Protein AF-A0AAN8YXT6-F1 (afdb_monomer_lite)

Foldseek 3Di:
DDDDDDPPDPPPPPCPVPADVNHPDPVVVCVVPDDPDDVCVPPPDAQVSHDKDWDDDPPVVVVVCVVVVHDDTGTDHDDDDDPVDDD

Structure (mmCIF, N/CA/C/O backbone):
data_AF-A0AAN8YXT6-F1
#
_entry.id   AF-A0AAN8YXT6-F1
#
loop_
_atom_site.group_PDB
_atom_site.id
_atom_site.type_symbol
_atom_site.label_atom_id
_atom_site.label_alt_id
_atom_site.label_comp_id
_atom_site.label_asym_id
_atom_site.label_entity_id
_atom_site.label_seq_id
_atom_site.pdbx_PDB_ins_code
_atom_site.Cartn_x
_atom_site.Cartn_y
_atom_site.Cartn_z
_atom_site.occupancy
_atom_site.B_iso_or_equiv
_atom_site.auth_seq_id
_atom_site.auth_comp_id
_atom_site.auth_asym_id
_atom_site.auth_atom_id
_atom_site.pdbx_PDB_model_num
ATOM 1 N N . MET A 1 1 ? 51.095 -23.392 -10.118 1.00 39.53 1 MET A N 1
ATOM 2 C CA . MET A 1 1 ? 50.251 -22.705 -11.112 1.00 39.53 1 MET A CA 1
ATOM 3 C C . MET A 1 1 ? 48.839 -23.027 -10.685 1.00 39.53 1 MET A C 1
ATOM 5 O O . MET A 1 1 ? 48.401 -24.149 -10.882 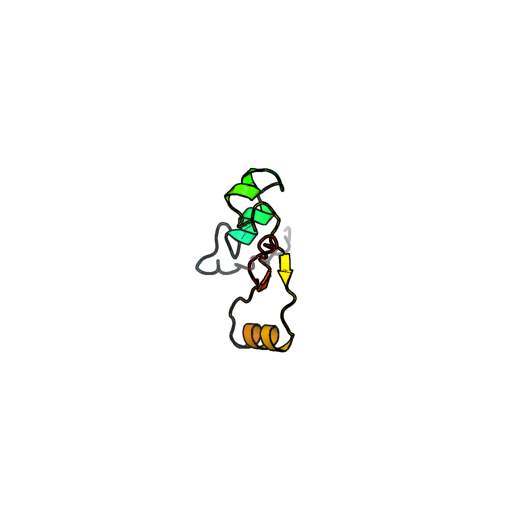1.00 39.53 1 MET A O 1
ATOM 9 N N . GLU A 1 2 ? 48.263 -22.153 -9.865 1.00 37.03 2 GLU A N 1
ATOM 10 C CA . GLU A 1 2 ? 46.963 -22.379 -9.235 1.00 37.03 2 GLU A CA 1
ATOM 11 C C . GLU A 1 2 ? 45.913 -21.642 -10.064 1.00 37.03 2 GLU A C 1
ATOM 13 O O . GLU A 1 2 ? 45.915 -20.413 -10.113 1.00 37.03 2 GLU A O 1
ATOM 18 N N . ASP A 1 3 ? 45.061 -22.399 -10.753 1.00 39.12 3 ASP A N 1
ATOM 19 C CA . ASP A 1 3 ? 43.875 -21.882 -11.431 1.00 39.12 3 ASP A CA 1
ATOM 20 C C . ASP A 1 3 ? 42.795 -21.576 -10.383 1.00 39.12 3 ASP A C 1
ATOM 22 O O . ASP A 1 3 ? 42.162 -22.476 -9.827 1.00 39.12 3 ASP A O 1
ATOM 26 N N . GLN A 1 4 ? 42.585 -20.290 -10.096 1.00 45.06 4 GLN A N 1
ATOM 27 C CA . GLN A 1 4 ? 41.384 -19.820 -9.405 1.00 45.06 4 GLN A CA 1
ATOM 28 C C . GLN A 1 4 ? 40.235 -19.700 -10.416 1.00 45.06 4 GLN A C 1
ATOM 30 O O . GLN A 1 4 ? 40.415 -19.064 -11.457 1.00 45.06 4 GLN A O 1
ATOM 35 N N . PRO A 1 5 ? 39.033 -20.238 -10.136 1.00 42.66 5 PRO A N 1
ATOM 36 C CA . PRO A 1 5 ? 37.891 -20.022 -11.002 1.00 42.66 5 PRO A CA 1
ATOM 37 C C . PRO A 1 5 ? 37.344 -18.606 -10.801 1.00 42.66 5 PRO A C 1
ATOM 39 O O . PRO A 1 5 ? 36.931 -18.211 -9.708 1.00 42.66 5 PRO A O 1
ATOM 42 N N . ASN A 1 6 ? 37.345 -17.877 -11.912 1.00 41.66 6 ASN A N 1
ATOM 43 C CA . ASN A 1 6 ? 36.712 -16.592 -12.155 1.00 41.66 6 ASN A CA 1
ATOM 44 C C . ASN A 1 6 ? 35.282 -16.553 -11.576 1.00 41.66 6 ASN A C 1
ATOM 46 O O . ASN A 1 6 ? 34.367 -17.174 -12.117 1.00 41.66 6 ASN A O 1
ATOM 50 N N . ARG A 1 7 ? 35.074 -15.836 -10.464 1.00 42.28 7 ARG A N 1
ATOM 51 C CA . ARG A 1 7 ? 33.729 -15.470 -9.993 1.00 42.28 7 ARG A CA 1
ATOM 52 C C . ARG A 1 7 ? 33.275 -14.215 -10.733 1.00 42.28 7 ARG A C 1
ATOM 54 O O . ARG A 1 7 ? 33.229 -13.130 -10.165 1.00 42.28 7 ARG A O 1
ATOM 61 N N . GLU A 1 8 ? 32.919 -14.378 -11.999 1.00 48.28 8 GLU A N 1
ATOM 62 C CA . GLU A 1 8 ? 32.119 -13.394 -12.726 1.00 48.28 8 GLU A CA 1
ATOM 63 C C . GLU A 1 8 ? 30.654 -13.546 -12.324 1.00 48.28 8 GLU A C 1
ATOM 65 O O . GLU A 1 8 ? 29.924 -14.299 -12.955 1.00 48.28 8 GLU A O 1
ATOM 70 N N . VAL A 1 9 ? 30.214 -12.825 -11.290 1.00 47.09 9 VAL A N 1
ATOM 71 C CA . VAL A 1 9 ? 28.840 -12.297 -11.241 1.00 47.09 9 VAL A CA 1
ATOM 72 C C . VAL A 1 9 ? 28.823 -11.011 -10.406 1.00 47.09 9 VAL A C 1
ATOM 74 O O . VAL A 1 9 ? 28.181 -10.935 -9.364 1.00 47.09 9 VAL A O 1
ATOM 77 N N . GLU A 1 10 ? 29.508 -9.961 -10.855 1.00 40.69 10 GLU A N 1
ATOM 78 C CA . GLU A 1 10 ? 29.046 -8.613 -10.516 1.00 40.69 10 GLU A CA 1
ATOM 79 C C . GLU A 1 10 ? 28.034 -8.210 -11.583 1.00 40.69 10 GLU A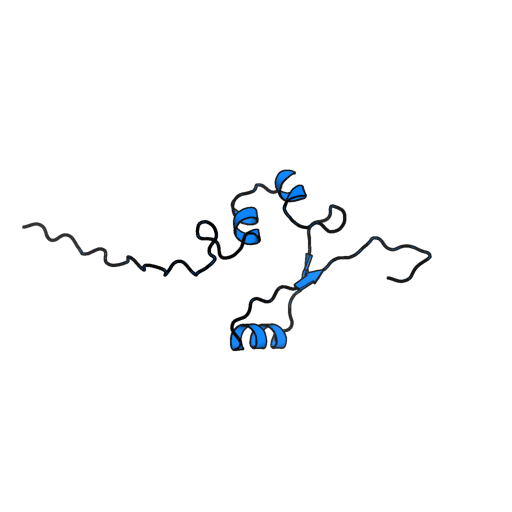 C 1
ATOM 81 O O . GLU A 1 10 ? 28.330 -7.505 -12.549 1.00 40.69 10 GLU A O 1
ATOM 86 N N . GLN A 1 11 ? 26.800 -8.694 -11.403 1.00 40.06 11 GLN A N 1
ATOM 87 C CA . GLN A 1 11 ? 25.646 -7.951 -11.883 1.00 40.06 11 GLN A CA 1
ATOM 88 C C . GLN A 1 11 ? 25.698 -6.608 -11.161 1.00 40.06 11 GLN A C 1
ATOM 90 O O . GLN A 1 11 ? 25.199 -6.445 -10.051 1.00 40.06 11 GLN A O 1
ATOM 95 N N . THR A 1 12 ? 26.365 -5.648 -11.791 1.00 44.31 12 THR A N 1
ATOM 96 C CA . THR A 1 12 ? 26.175 -4.233 -11.529 1.00 44.31 12 THR A CA 1
ATOM 97 C C . THR A 1 12 ? 24.731 -3.935 -11.911 1.00 44.31 12 THR A C 1
ATOM 99 O O . THR A 1 12 ? 24.427 -3.488 -13.018 1.00 44.31 12 THR A O 1
ATOM 102 N N . GLU A 1 13 ? 23.806 -4.261 -11.005 1.00 57.38 13 GLU A N 1
ATOM 103 C CA . GLU A 1 13 ? 22.468 -3.702 -11.023 1.00 57.38 13 GLU A CA 1
ATOM 104 C C . GLU A 1 13 ? 22.676 -2.195 -11.020 1.00 57.38 13 GLU A C 1
ATOM 106 O O . GLU A 1 13 ? 23.081 -1.605 -10.018 1.00 57.38 13 GLU A O 1
ATOM 111 N N . LYS A 1 14 ? 22.510 -1.586 -12.199 1.00 60.25 14 LYS A N 1
ATOM 112 C CA . LYS A 1 14 ? 22.494 -0.139 -12.364 1.00 60.25 14 LYS A CA 1
ATOM 113 C C . LYS A 1 14 ? 21.610 0.392 -11.250 1.00 60.25 14 LYS A C 1
ATOM 115 O O . LYS A 1 14 ? 20.419 0.080 -11.237 1.00 60.25 14 LYS A O 1
ATOM 120 N N . VAL A 1 15 ? 22.203 1.122 -10.304 1.00 59.31 15 VAL A N 1
ATOM 121 C CA . VAL A 1 15 ? 21.459 1.777 -9.231 1.00 59.31 15 VAL A CA 1
ATOM 122 C C . VAL A 1 15 ? 20.355 2.558 -9.929 1.00 59.31 15 VAL A C 1
ATOM 124 O O . VAL A 1 15 ? 20.644 3.490 -10.679 1.00 59.31 15 VAL A O 1
ATOM 127 N N . LYS A 1 16 ? 19.107 2.088 -9.796 1.00 63.75 16 LYS A N 1
ATOM 128 C CA . LYS A 1 16 ? 17.963 2.746 -10.426 1.00 63.75 16 LYS A CA 1
ATOM 129 C C . LYS A 1 16 ? 17.957 4.184 -9.929 1.00 63.75 16 LYS A C 1
ATOM 131 O O . LYS A 1 16 ? 18.073 4.409 -8.722 1.00 63.75 16 LYS A O 1
ATOM 136 N N . ASP A 1 17 ? 17.871 5.125 -10.861 1.00 70.00 17 ASP A N 1
ATOM 137 C CA . ASP A 1 17 ? 17.833 6.548 -10.546 1.00 70.00 17 ASP A CA 1
ATOM 138 C C . ASP A 1 17 ? 16.644 6.793 -9.598 1.00 70.00 17 ASP A C 1
ATOM 140 O O . ASP A 1 17 ? 15.505 6.466 -9.932 1.00 70.00 17 ASP A O 1
ATOM 144 N N . GLY A 1 18 ? 16.925 7.217 -8.360 1.00 73.38 18 GLY A N 1
ATOM 145 C CA . GLY A 1 18 ? 15.927 7.338 -7.283 1.00 73.38 18 GLY A CA 1
ATOM 146 C C . GLY A 1 18 ? 15.862 6.200 -6.247 1.00 73.38 18 GLY A C 1
ATOM 147 O O . GLY A 1 18 ? 15.000 6.236 -5.370 1.00 73.38 18 GLY A O 1
ATOM 148 N N . SER A 1 19 ? 16.761 5.210 -6.290 1.00 83.69 19 SER A N 1
ATOM 149 C CA . SER A 1 19 ? 16.887 4.191 -5.233 1.00 83.69 19 SER A CA 1
ATOM 150 C C . SER A 1 19 ? 17.331 4.804 -3.895 1.00 83.69 19 SER A C 1
ATOM 152 O O . SER A 1 19 ? 18.270 5.597 -3.837 1.00 83.69 19 SER A O 1
ATOM 154 N N . ILE A 1 20 ? 16.684 4.405 -2.7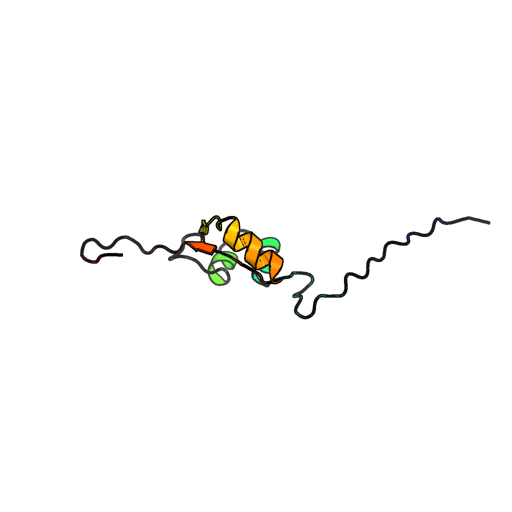96 1.00 82.69 20 ILE A N 1
ATOM 155 C CA . ILE A 1 20 ? 16.992 4.863 -1.434 1.00 82.69 20 ILE A CA 1
ATOM 156 C C . ILE A 1 20 ? 17.681 3.714 -0.701 1.00 82.69 20 ILE A C 1
ATOM 158 O O . ILE A 1 20 ? 17.030 2.756 -0.290 1.00 82.69 20 ILE A O 1
ATOM 162 N N . CYS A 1 21 ? 19.006 3.786 -0.553 1.00 84.69 21 CYS A N 1
ATOM 163 C CA . CYS A 1 21 ? 19.810 2.752 0.117 1.00 84.69 21 CYS A CA 1
ATOM 164 C C . CYS A 1 21 ? 19.610 1.328 -0.455 1.00 84.69 21 CYS A C 1
ATOM 166 O O . CYS A 1 21 ? 19.611 0.359 0.298 1.00 84.69 21 CYS A O 1
ATOM 168 N N . GLY A 1 22 ? 19.404 1.190 -1.771 1.00 85.69 22 GLY A N 1
ATOM 169 C CA . GLY A 1 22 ? 19.140 -0.108 -2.412 1.00 85.69 22 GLY A CA 1
ATOM 170 C C . GLY A 1 22 ? 17.663 -0.523 -2.423 1.00 85.69 22 GLY A C 1
ATOM 171 O O . GLY A 1 22 ? 17.325 -1.577 -2.957 1.00 85.69 22 GLY A O 1
ATOM 172 N N . PHE A 1 23 ? 16.763 0.302 -1.880 1.00 84.75 23 PHE A N 1
ATOM 173 C CA . PHE A 1 23 ? 15.321 0.078 -1.920 1.00 84.75 23 PHE A CA 1
ATOM 174 C C . PHE A 1 23 ? 14.651 0.932 -2.994 1.00 84.75 23 PHE A C 1
ATOM 176 O O . PHE A 1 23 ? 14.966 2.103 -3.184 1.00 84.75 23 PHE A O 1
ATOM 183 N N . VAL A 1 24 ? 13.645 0.345 -3.641 1.00 84.56 24 VAL A N 1
ATOM 184 C CA . VAL A 1 24 ? 12.841 0.996 -4.690 1.00 84.56 24 VAL A CA 1
ATOM 185 C C . VAL A 1 24 ? 11.870 2.052 -4.157 1.00 84.56 24 VAL A C 1
ATOM 187 O O . VAL A 1 24 ? 11.349 2.850 -4.923 1.00 84.56 24 VAL A O 1
ATOM 190 N N . SER A 1 25 ? 11.590 2.058 -2.851 1.00 84.12 25 SER A N 1
ATOM 191 C CA . SER A 1 25 ? 10.735 3.064 -2.226 1.00 84.12 25 SER A CA 1
ATOM 192 C C . SER A 1 25 ? 11.020 3.192 -0.735 1.00 84.12 25 SER A C 1
ATOM 194 O O . SER A 1 25 ? 11.423 2.230 -0.073 1.00 84.12 25 SER A O 1
ATOM 196 N N . LEU A 1 26 ? 10.733 4.376 -0.189 1.00 83.88 26 LEU A N 1
ATOM 197 C CA . LEU A 1 26 ? 10.832 4.641 1.245 1.00 83.88 26 LEU A CA 1
ATOM 198 C C . LEU A 1 26 ? 9.948 3.682 2.053 1.00 83.88 26 LEU A C 1
ATOM 200 O O . LEU A 1 26 ? 10.369 3.198 3.095 1.00 83.88 26 LEU A O 1
ATOM 204 N N . HIS A 1 27 ? 8.753 3.349 1.553 1.00 80.69 27 HIS A N 1
ATOM 205 C CA . HIS A 1 27 ? 7.866 2.386 2.207 1.00 80.69 27 HIS A CA 1
ATOM 206 C C . HIS A 1 27 ? 8.544 1.021 2.387 1.00 80.69 27 HIS A C 1
ATOM 208 O O . HIS A 1 27 ? 8.495 0.447 3.471 1.00 80.69 27 HIS A O 1
ATOM 214 N N . ARG A 1 28 ? 9.227 0.517 1.348 1.00 83.62 28 ARG A N 1
ATOM 215 C CA . ARG A 1 28 ? 9.903 -0.787 1.398 1.00 83.62 28 ARG A CA 1
ATOM 216 C C . ARG A 1 28 ? 11.123 -0.770 2.318 1.00 83.62 28 ARG A C 1
ATOM 218 O O . ARG A 1 28 ? 11.344 -1.743 3.031 1.00 83.62 28 ARG A O 1
ATOM 225 N N . LEU A 1 29 ? 11.859 0.343 2.338 1.00 86.94 29 LEU A N 1
ATOM 226 C CA . LEU A 1 29 ? 12.935 0.577 3.302 1.00 86.94 29 LEU A CA 1
ATOM 227 C C . LEU A 1 29 ? 12.392 0.546 4.738 1.00 86.94 29 LEU A C 1
ATOM 229 O O . LEU A 1 29 ? 12.856 -0.239 5.557 1.00 86.94 29 LEU A O 1
ATOM 233 N N . LEU A 1 30 ? 11.365 1.345 5.036 1.00 81.94 30 LEU A N 1
ATOM 234 C CA . LEU A 1 30 ? 10.775 1.427 6.375 1.00 81.94 30 LEU A CA 1
ATOM 235 C C . LEU A 1 30 ? 10.192 0.083 6.829 1.00 81.94 30 LEU A C 1
ATOM 237 O O . LEU A 1 30 ? 10.400 -0.309 7.972 1.00 81.94 30 LEU A O 1
ATOM 241 N N . GLN A 1 31 ? 9.518 -0.649 5.941 1.00 78.81 31 GLN A N 1
ATOM 242 C CA . GLN A 1 31 ? 8.964 -1.967 6.250 1.00 78.81 31 GLN A CA 1
ATOM 243 C C . GLN A 1 31 ? 10.052 -3.007 6.562 1.00 78.81 31 GLN A C 1
ATOM 245 O O . GLN A 1 31 ? 9.851 -3.849 7.432 1.00 78.81 31 GLN A O 1
ATOM 250 N N . ALA A 1 32 ? 11.190 -2.963 5.863 1.00 82.88 32 ALA A N 1
ATOM 251 C CA . ALA A 1 32 ? 12.294 -3.896 6.082 1.00 82.88 32 ALA A CA 1
ATOM 252 C C . ALA A 1 32 ? 13.159 -3.525 7.298 1.00 82.88 32 ALA A C 1
ATOM 254 O O . ALA A 1 32 ? 13.721 -4.403 7.948 1.00 82.88 32 ALA A O 1
ATOM 255 N N . SER A 1 33 ? 13.290 -2.229 7.596 1.00 82.12 33 SER A N 1
ATOM 256 C CA . SER A 1 33 ? 14.192 -1.720 8.635 1.00 82.12 33 SER A CA 1
ATOM 257 C C . SER A 1 33 ? 13.526 -1.492 9.992 1.00 82.12 33 SER A C 1
ATOM 259 O O . SER A 1 33 ? 14.225 -1.435 11.002 1.00 82.12 33 SER A O 1
ATOM 261 N N . LEU A 1 34 ? 12.200 -1.339 10.053 1.00 74.75 34 LEU A N 1
ATOM 262 C CA . LEU A 1 34 ? 11.492 -1.064 11.303 1.00 74.75 34 LEU A CA 1
ATOM 263 C C . LEU A 1 34 ? 10.777 -2.307 11.830 1.00 74.75 34 LEU A C 1
ATOM 265 O O . LEU A 1 34 ? 9.964 -2.923 11.145 1.00 74.75 34 LEU A O 1
ATOM 269 N N . SER A 1 35 ? 10.999 -2.610 13.111 1.00 65.75 35 SER A N 1
ATOM 270 C CA . SER A 1 35 ? 10.104 -3.501 13.855 1.00 65.75 35 SER A CA 1
ATOM 271 C C . SER A 1 35 ? 8.680 -2.907 13.888 1.00 65.75 35 SER A C 1
ATOM 273 O O . SER A 1 35 ? 8.541 -1.680 13.857 1.00 65.75 35 SER A O 1
ATOM 275 N N . PRO A 1 36 ? 7.611 -3.721 13.982 1.00 62.31 36 PRO A N 1
ATOM 276 C CA . PRO A 1 36 ? 6.209 -3.264 13.953 1.00 62.31 36 PRO A CA 1
ATOM 277 C C . PRO A 1 36 ? 5.780 -2.355 15.131 1.00 62.31 36 PRO A C 1
ATOM 279 O O . PRO A 1 36 ? 4.598 -2.078 15.314 1.00 62.31 36 PRO A O 1
ATOM 282 N N . ASN A 1 37 ? 6.729 -1.873 15.934 1.00 59.34 37 ASN A N 1
ATOM 283 C CA . ASN A 1 37 ? 6.515 -1.006 17.085 1.00 59.34 37 ASN A CA 1
ATOM 284 C C . ASN A 1 37 ? 6.241 0.461 16.686 1.00 59.34 37 ASN A C 1
ATOM 286 O O . ASN A 1 37 ? 6.239 0.844 15.517 1.00 59.34 37 ASN A O 1
ATOM 290 N N . SER A 1 38 ? 6.025 1.306 17.696 1.00 54.84 38 SER A N 1
ATOM 291 C CA . SER A 1 38 ? 5.568 2.706 17.633 1.00 54.84 38 SER A CA 1
ATOM 292 C C . SER A 1 38 ? 6.243 3.636 16.609 1.00 54.84 38 SER A C 1
ATOM 294 O O . SER A 1 38 ? 5.601 4.593 16.184 1.00 54.84 38 SER A O 1
ATOM 296 N N . SER A 1 39 ? 7.476 3.376 16.167 1.00 55.44 39 SER A N 1
ATOM 297 C CA . SER A 1 39 ? 8.161 4.159 15.120 1.00 55.44 39 SER A CA 1
ATOM 298 C C . SER A 1 39 ? 7.559 3.946 13.725 1.00 55.44 39 SER A C 1
ATOM 300 O O . SER A 1 39 ? 7.465 4.885 12.936 1.00 55.44 39 SER A O 1
ATOM 302 N N . ASN A 1 40 ? 7.074 2.731 13.448 1.00 55.59 40 ASN A N 1
ATOM 303 C CA . ASN A 1 40 ? 6.285 2.412 12.257 1.00 55.59 40 ASN A CA 1
ATOM 304 C C . ASN A 1 40 ? 4.939 3.171 12.301 1.00 55.59 40 ASN A C 1
ATOM 306 O O . ASN A 1 40 ? 4.437 3.644 11.293 1.00 55.59 40 ASN A O 1
ATOM 310 N N . ARG A 1 41 ? 4.407 3.429 13.504 1.00 58.69 41 ARG A N 1
ATOM 311 C CA . ARG A 1 41 ? 3.150 4.170 13.705 1.00 58.69 41 ARG A CA 1
ATOM 312 C C . ARG A 1 41 ? 3.206 5.645 13.276 1.00 58.69 41 ARG A C 1
ATOM 314 O O . ARG A 1 41 ? 2.163 6.220 12.985 1.00 58.69 41 ARG A O 1
ATOM 321 N N . LEU A 1 42 ? 4.391 6.264 13.304 1.00 60.94 42 LEU A N 1
ATOM 322 C CA . LEU A 1 42 ? 4.579 7.687 12.986 1.00 60.94 42 LEU A CA 1
ATOM 323 C C . LEU A 1 42 ? 4.890 7.922 11.503 1.00 60.94 42 LEU A C 1
ATOM 325 O O . LEU A 1 42 ? 4.427 8.903 10.930 1.00 60.94 42 LEU A O 1
ATOM 329 N N . LEU A 1 43 ? 5.697 7.044 10.902 1.00 64.75 43 LEU A N 1
ATOM 330 C CA . LEU A 1 43 ? 6.187 7.210 9.530 1.00 64.75 43 LEU A CA 1
ATOM 331 C C . LEU A 1 43 ? 5.312 6.505 8.492 1.00 64.75 43 LEU A C 1
ATOM 333 O O . LEU A 1 43 ? 5.305 6.891 7.323 1.00 64.75 43 LEU A O 1
ATOM 337 N N . THR A 1 44 ? 4.561 5.492 8.908 1.00 63.00 44 THR A N 1
ATOM 338 C CA . THR A 1 44 ? 3.679 4.735 8.027 1.00 63.00 44 THR A CA 1
ATOM 339 C C . THR A 1 44 ? 2.278 5.314 8.160 1.00 63.00 44 THR A C 1
A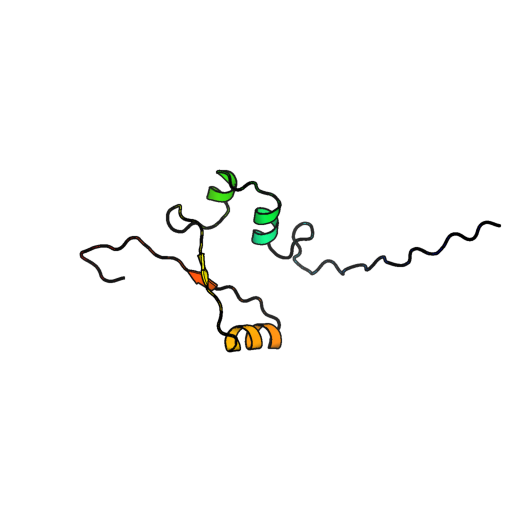TOM 341 O O . THR A 1 44 ? 1.773 5.483 9.269 1.00 63.00 44 THR A O 1
ATOM 344 N N . ARG A 1 45 ? 1.648 5.676 7.033 1.00 60.41 45 ARG A N 1
ATOM 345 C CA . ARG A 1 45 ? 0.252 6.145 7.027 1.00 60.41 45 ARG A CA 1
ATOM 346 C C . ARG A 1 45 ? -0.602 5.118 7.771 1.00 60.41 45 ARG A C 1
ATOM 348 O O . ARG A 1 45 ? -0.531 3.934 7.463 1.00 60.41 45 ARG A O 1
ATOM 355 N N . LEU A 1 46 ? -1.408 5.570 8.722 1.00 65.62 46 LEU A N 1
ATOM 356 C CA . LEU A 1 46 ? -2.383 4.738 9.420 1.00 65.62 46 LEU A CA 1
ATOM 357 C C . LEU A 1 46 ? -3.778 5.271 9.169 1.00 65.62 46 LEU A C 1
ATOM 359 O O . LEU A 1 46 ? -3.995 6.481 9.119 1.00 65.62 46 LEU A O 1
ATOM 363 N N . ASN A 1 47 ? -4.731 4.357 9.084 1.00 66.75 47 ASN A N 1
ATOM 364 C CA . ASN A 1 47 ? -6.141 4.691 9.067 1.00 66.75 47 ASN A CA 1
ATOM 365 C C . ASN A 1 47 ? -6.634 4.822 10.518 1.00 66.75 47 ASN A C 1
ATOM 367 O O . ASN A 1 47 ? -7.018 3.827 11.132 1.00 66.75 47 ASN A O 1
ATOM 371 N N . CYS A 1 48 ? -6.549 6.023 11.102 1.00 66.19 48 CYS A N 1
ATOM 372 C CA . CYS A 1 48 ? -6.996 6.292 12.481 1.00 66.19 48 CYS A CA 1
ATOM 373 C C . CYS A 1 48 ? -6.354 5.363 13.534 1.00 66.19 48 CYS A C 1
ATOM 375 O O . CYS A 1 48 ? -7.005 4.907 14.468 1.00 66.19 48 CYS A O 1
ATOM 377 N N . GLY A 1 49 ? -5.066 5.046 13.370 1.00 67.62 49 GLY A N 1
ATOM 378 C CA . GLY A 1 49 ? -4.348 4.118 14.251 1.00 67.62 49 GLY A CA 1
ATOM 379 C C . GLY A 1 49 ? -4.455 2.640 13.857 1.00 67.62 49 GLY A C 1
ATOM 380 O O . GLY A 1 49 ? -3.773 1.818 14.464 1.00 67.62 49 GLY A O 1
ATOM 381 N N . ARG A 1 50 ? -5.245 2.295 12.829 1.00 73.44 50 ARG A N 1
ATOM 382 C CA . ARG A 1 50 ? -5.295 0.953 12.231 1.00 73.44 50 ARG A CA 1
ATOM 383 C C . ARG A 1 50 ? -4.274 0.811 11.105 1.00 73.44 50 ARG A C 1
ATOM 385 O O . ARG A 1 50 ? -3.997 1.775 10.384 1.00 73.44 50 ARG A O 1
ATOM 392 N N . ALA A 1 51 ? -3.746 -0.404 10.953 1.00 73.50 51 ALA A N 1
ATOM 393 C CA . ALA A 1 51 ? -2.912 -0.761 9.812 1.00 73.50 51 ALA A CA 1
ATOM 394 C C . ALA A 1 51 ? -3.682 -0.517 8.505 1.00 73.50 51 ALA A C 1
ATOM 396 O O . ALA A 1 51 ? -4.887 -0.762 8.436 1.00 73.50 51 ALA A O 1
ATOM 397 N N . LEU A 1 52 ? -2.988 -0.005 7.489 1.00 76.44 52 LEU A N 1
ATOM 398 C CA . LEU A 1 52 ? -3.562 0.135 6.157 1.00 76.44 52 LEU A CA 1
ATOM 399 C C . LEU A 1 52 ? -3.779 -1.242 5.541 1.00 76.44 52 LEU A C 1
ATOM 401 O O . LEU A 1 52 ? -2.868 -2.067 5.504 1.00 76.44 52 LEU A O 1
ATOM 405 N N . GLU A 1 53 ? -4.984 -1.462 5.036 1.00 83.00 53 GLU A N 1
ATOM 406 C CA . GLU A 1 53 ? -5.332 -2.675 4.315 1.00 83.00 53 GLU A CA 1
ATOM 407 C C . GLU A 1 53 ? -5.049 -2.472 2.826 1.00 83.00 53 GLU A C 1
ATOM 409 O O . GLU A 1 53 ? -5.349 -1.420 2.260 1.00 83.00 53 GLU A O 1
ATOM 414 N N . THR A 1 54 ? -4.433 -3.464 2.188 1.00 86.19 54 THR A N 1
ATOM 415 C CA . THR A 1 54 ? -4.191 -3.441 0.741 1.00 86.19 54 THR A CA 1
ATOM 416 C C . THR A 1 54 ? -5.328 -4.152 0.028 1.00 86.19 54 THR A C 1
ATOM 418 O O . THR A 1 54 ? -5.786 -5.201 0.473 1.00 86.19 54 THR A O 1
ATOM 421 N N . ILE A 1 55 ? -5.794 -3.574 -1.078 1.00 92.00 55 ILE A N 1
ATOM 422 C CA . ILE A 1 55 ? -6.881 -4.150 -1.874 1.00 92.00 55 ILE A CA 1
ATOM 423 C C . ILE A 1 55 ? -6.275 -4.888 -3.064 1.00 92.00 55 ILE A C 1
ATOM 425 O O . ILE A 1 55 ? -5.361 -4.381 -3.719 1.00 92.00 55 ILE A O 1
ATOM 429 N N . SER A 1 56 ? -6.816 -6.063 -3.384 1.00 91.69 56 SER A N 1
ATOM 430 C CA . SER A 1 56 ? -6.481 -6.763 -4.622 1.00 91.69 56 SER A CA 1
ATOM 431 C C . SER A 1 56 ? -6.920 -5.939 -5.834 1.00 91.69 56 SER A C 1
ATOM 433 O O . SER A 1 56 ? -8.109 -5.674 -6.027 1.00 91.69 56 SER A O 1
ATOM 435 N N . LEU A 1 57 ? -5.956 -5.549 -6.664 1.00 93.62 57 LEU A N 1
ATOM 436 C CA . LEU A 1 57 ? -6.222 -4.888 -7.938 1.00 93.62 57 LEU A CA 1
ATOM 437 C C . LEU A 1 57 ? -6.792 -5.894 -8.948 1.00 93.62 57 LEU A C 1
ATOM 439 O O . LEU A 1 57 ? -6.260 -7.003 -9.024 1.00 93.62 57 LEU A O 1
ATOM 443 N N . PRO A 1 58 ? -7.791 -5.512 -9.767 1.00 95.31 58 PRO A N 1
ATOM 444 C CA . PRO A 1 58 ? -8.247 -6.340 -10.878 1.00 95.31 58 PRO A CA 1
ATOM 445 C C . PRO A 1 58 ? -7.105 -6.663 -11.847 1.00 95.31 58 PRO A C 1
ATOM 447 O O . PRO A 1 58 ? -6.261 -5.803 -12.116 1.00 95.31 58 PRO A O 1
ATOM 450 N N . ASP A 1 59 ? -7.132 -7.855 -12.444 1.00 95.50 59 ASP A N 1
ATOM 451 C CA . ASP A 1 59 ? -6.096 -8.317 -13.380 1.00 95.50 59 ASP A CA 1
ATOM 452 C C . ASP A 1 59 ? -5.882 -7.341 -14.543 1.00 95.50 59 ASP A C 1
ATOM 454 O O . ASP A 1 59 ? -4.754 -7.084 -14.956 1.00 95.50 59 ASP A O 1
ATOM 458 N N . SER A 1 60 ? -6.957 -6.715 -15.032 1.00 96.25 60 SER A N 1
ATOM 459 C CA . SER A 1 60 ? -6.881 -5.703 -16.088 1.00 96.25 60 SER A CA 1
ATOM 460 C C . SER A 1 60 ? -6.077 -4.466 -15.676 1.00 96.25 60 SER A C 1
ATOM 462 O O . SER A 1 60 ? -5.372 -3.891 -16.502 1.00 96.25 60 SER A O 1
ATOM 464 N N . ALA A 1 61 ? -6.167 -4.048 -14.410 1.00 94.88 61 ALA A N 1
ATOM 465 C CA . ALA A 1 61 ? -5.439 -2.892 -13.895 1.00 94.88 61 ALA A CA 1
ATOM 466 C C . ALA A 1 61 ? -3.948 -3.208 -13.722 1.00 94.88 61 ALA A C 1
ATOM 468 O O . ALA A 1 61 ? -3.106 -2.393 -14.096 1.00 94.88 61 ALA A O 1
ATOM 469 N N . GLN A 1 62 ? -3.625 -4.411 -13.235 1.00 94.88 62 GLN A N 1
ATOM 470 C CA . GLN A 1 62 ? -2.240 -4.884 -13.138 1.00 94.88 62 GLN A CA 1
ATOM 471 C C . GLN A 1 62 ? -1.609 -5.055 -14.526 1.00 94.88 62 GLN A C 1
ATOM 473 O O . GLN A 1 62 ? -0.498 -4.593 -14.766 1.00 94.88 62 GLN A O 1
ATOM 478 N N . ALA A 1 63 ? -2.341 -5.639 -15.481 1.00 95.88 63 ALA A N 1
ATOM 479 C CA . ALA A 1 63 ? -1.866 -5.805 -16.852 1.00 95.88 63 ALA A CA 1
ATOM 480 C C . ALA A 1 63 ? -1.551 -4.458 -17.521 1.00 95.88 63 ALA A C 1
ATOM 482 O O . ALA A 1 63 ? -0.558 -4.340 -18.238 1.00 95.88 63 ALA A O 1
ATOM 483 N N . LEU A 1 64 ? -2.366 -3.427 -17.270 1.00 96.31 64 LEU A N 1
ATOM 484 C CA . LEU A 1 64 ? -2.106 -2.074 -17.762 1.00 96.31 64 LEU A CA 1
ATOM 485 C C . LEU A 1 64 ? -0.882 -1.440 -17.098 1.00 96.31 64 LEU A C 1
ATOM 487 O O . LEU A 1 64 ? -0.076 -0.835 -17.805 1.00 96.31 64 LEU A O 1
ATOM 491 N N . SER A 1 65 ? -0.719 -1.594 -15.782 1.00 96.25 65 SER A N 1
ATOM 492 C CA . SER A 1 65 ? 0.435 -1.035 -15.073 1.00 96.25 65 SER A CA 1
ATOM 493 C C . SER A 1 65 ? 1.742 -1.680 -15.529 1.00 96.25 65 SER A C 1
ATOM 495 O O . SER A 1 65 ? 2.697 -0.973 -15.835 1.00 96.25 65 SER A O 1
ATOM 497 N N . SER A 1 66 ? 1.756 -3.005 -15.708 1.00 94.31 66 SER A N 1
ATOM 498 C CA . SER A 1 66 ? 2.902 -3.723 -16.275 1.00 94.31 66 SER A CA 1
ATOM 499 C C . SER A 1 66 ? 3.175 -3.341 -17.729 1.00 94.31 66 SER A C 1
ATOM 501 O O . SER A 1 66 ? 4.328 -3.184 -18.114 1.00 94.31 66 SER A O 1
ATOM 503 N N . LYS A 1 67 ? 2.131 -3.164 -18.552 1.00 97.25 67 LYS A N 1
ATOM 504 C CA . LYS A 1 67 ? 2.282 -2.782 -19.965 1.00 97.25 67 LYS A CA 1
ATOM 505 C C . LYS A 1 67 ? 2.907 -1.397 -20.138 1.00 97.25 67 LYS A C 1
ATOM 507 O O . LYS A 1 67 ? 3.606 -1.168 -21.122 1.00 97.25 67 LYS A O 1
ATOM 512 N N . HIS A 1 68 ? 2.610 -0.477 -19.227 1.00 96.94 68 HIS A N 1
ATOM 513 C CA . HIS A 1 68 ? 3.032 0.920 -19.312 1.00 96.94 68 HIS A CA 1
ATOM 514 C C . HIS A 1 68 ? 4.124 1.294 -18.298 1.00 96.94 68 HIS A C 1
ATOM 516 O O . HIS A 1 68 ? 4.433 2.474 -18.175 1.00 96.94 68 HIS A O 1
ATOM 522 N N . ASP A 1 69 ? 4.705 0.300 -17.618 1.00 92.69 69 ASP A N 1
ATOM 523 C CA . ASP A 1 69 ? 5.822 0.426 -16.673 1.00 92.69 69 ASP A CA 1
ATOM 524 C C . ASP A 1 69 ? 5.609 1.503 -15.596 1.00 92.69 69 ASP A C 1
ATOM 526 O O . ASP A 1 69 ? 6.450 2.370 -15.363 1.00 92.69 69 ASP A O 1
ATOM 530 N N . PHE A 1 70 ? 4.444 1.466 -14.942 1.00 92.25 70 PHE A N 1
ATOM 531 C CA . PHE A 1 70 ? 4.169 2.314 -13.784 1.00 92.25 70 PHE A CA 1
ATOM 532 C C . PHE A 1 70 ? 3.749 1.493 -12.567 1.00 92.25 70 PHE A C 1
ATOM 534 O O . PHE A 1 70 ? 3.066 0.471 -12.675 1.00 92.25 70 PHE A O 1
ATOM 541 N N . ASP A 1 71 ? 4.132 1.978 -11.388 1.00 89.94 71 ASP A N 1
ATOM 542 C CA . ASP A 1 71 ? 3.758 1.362 -10.121 1.00 89.94 71 ASP A CA 1
ATOM 543 C C . ASP A 1 71 ? 2.282 1.619 -9.809 1.00 89.94 71 ASP A C 1
ATOM 545 O O . ASP A 1 71 ? 1.789 2.747 -9.889 1.00 89.94 71 ASP A O 1
ATOM 549 N N . LEU A 1 72 ? 1.576 0.567 -9.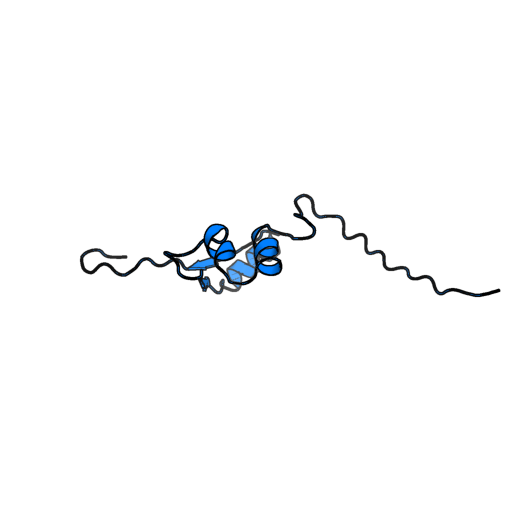395 1.00 91.75 72 LEU A N 1
ATOM 550 C CA . LEU A 1 72 ? 0.176 0.641 -8.995 1.00 91.75 72 LEU A CA 1
ATOM 551 C C . LEU A 1 72 ? -0.013 -0.019 -7.628 1.00 91.75 72 LEU A C 1
ATOM 553 O O . LEU A 1 72 ? 0.406 -1.152 -7.403 1.00 91.75 72 LEU A O 1
ATOM 557 N N . GLN A 1 73 ? -0.658 0.696 -6.709 1.00 88.44 73 GLN A N 1
ATOM 558 C CA . GLN A 1 73 ? -0.997 0.208 -5.373 1.00 88.44 73 GLN A CA 1
ATOM 559 C C . GLN A 1 73 ? -2.423 0.633 -5.027 1.00 88.44 73 GLN A C 1
ATOM 561 O O . GLN A 1 73 ? -2.818 1.765 -5.305 1.00 88.44 73 GLN A O 1
ATOM 566 N N . ALA A 1 74 ? -3.185 -0.262 -4.399 1.00 90.69 74 ALA A N 1
ATOM 567 C CA . ALA A 1 74 ? -4.519 0.031 -3.891 1.00 90.69 74 ALA A CA 1
ATOM 568 C C . ALA A 1 74 ? -4.560 -0.181 -2.380 1.00 90.69 74 ALA A C 1
ATOM 570 O O . ALA A 1 74 ? -4.124 -1.211 -1.865 1.00 90.69 74 ALA A O 1
ATOM 571 N N . ILE A 1 75 ? -5.088 0.816 -1.678 1.00 87.81 75 ILE A N 1
ATOM 572 C CA . ILE A 1 75 ? -5.152 0.850 -0.221 1.00 87.81 75 ILE A CA 1
ATOM 573 C C . ILE A 1 75 ? -6.586 1.178 0.179 1.00 87.81 75 ILE A C 1
ATOM 575 O O . ILE A 1 75 ? -7.187 2.101 -0.371 1.00 87.81 75 ILE A O 1
ATOM 579 N N . TYR A 1 76 ? -7.115 0.439 1.149 1.00 86.25 76 TYR A N 1
ATOM 580 C CA . TYR A 1 76 ? -8.407 0.703 1.753 1.00 86.25 76 TYR A CA 1
ATOM 581 C C . TYR A 1 76 ? -8.251 1.564 3.003 1.00 86.25 76 TYR A C 1
ATOM 583 O O . TYR A 1 76 ? -7.474 1.260 3.913 1.00 86.25 76 TYR A O 1
ATOM 591 N N . VAL A 1 77 ? -9.015 2.652 3.046 1.00 85.00 77 VAL A N 1
ATOM 592 C CA . VAL A 1 77 ? -9.107 3.538 4.202 1.00 85.00 77 VAL A CA 1
ATOM 593 C C . VAL A 1 77 ? -10.581 3.733 4.506 1.00 85.00 77 VAL A C 1
ATOM 595 O O . VAL A 1 77 ? -11.351 4.172 3.658 1.00 85.00 77 VAL A O 1
ATOM 598 N N . GLN A 1 78 ? -10.956 3.402 5.732 1.00 85.06 78 GLN A N 1
ATOM 599 C CA . GLN A 1 78 ? -12.318 3.494 6.228 1.00 85.06 78 GLN A CA 1
ATOM 600 C C . GLN A 1 78 ? -12.350 4.212 7.574 1.00 85.06 78 GLN A C 1
ATOM 602 O O . GLN A 1 78 ? -11.722 3.772 8.547 1.00 85.06 78 GLN A O 1
ATOM 607 N N . ALA A 1 79 ? -13.123 5.292 7.623 1.00 84.81 79 ALA A N 1
ATOM 608 C CA . ALA A 1 79 ? -13.477 5.957 8.864 1.00 84.81 79 ALA A CA 1
ATOM 609 C C . ALA A 1 79 ? -14.508 5.133 9.650 1.00 84.81 79 ALA A C 1
ATOM 611 O O . ALA A 1 79 ? -15.236 4.307 9.092 1.00 84.81 79 ALA A O 1
ATOM 612 N N . ASP A 1 80 ? -14.584 5.367 10.956 1.00 85.38 80 ASP A N 1
ATOM 613 C CA . ASP A 1 80 ? -15.628 4.750 11.768 1.00 85.38 80 ASP A CA 1
ATOM 614 C C . ASP A 1 80 ? -17.010 5.211 11.297 1.00 85.38 80 ASP A C 1
ATOM 616 O O . ASP A 1 80 ? -17.215 6.373 10.940 1.00 85.38 80 ASP A O 1
ATOM 620 N N . LYS A 1 81 ? -17.965 4.276 11.272 1.00 88.94 81 LYS A N 1
ATOM 621 C CA . LYS A 1 81 ? -19.325 4.565 10.821 1.00 88.94 81 LYS A CA 1
ATOM 622 C C . LYS A 1 81 ? -19.974 5.561 11.774 1.00 88.94 81 LYS A C 1
ATOM 624 O O . LYS A 1 81 ? -20.165 5.264 12.952 1.00 88.94 81 LYS A O 1
ATOM 629 N N . GLU A 1 82 ? -20.397 6.696 11.236 1.00 91.94 82 GLU A N 1
ATOM 630 C CA . GLU A 1 82 ? -21.199 7.651 11.983 1.00 91.94 82 GLU A CA 1
ATOM 631 C C . GLU A 1 82 ? -22.694 7.369 11.772 1.00 91.94 82 GLU A C 1
ATOM 633 O O . GLU A 1 82 ? -23.129 7.195 10.636 1.00 91.94 82 GLU A O 1
ATOM 638 N N . PRO A 1 83 ? -23.519 7.316 12.832 1.00 89.88 83 PRO A N 1
ATOM 639 C CA . PRO A 1 83 ? -24.932 6.958 12.695 1.00 89.88 83 PRO A CA 1
ATOM 640 C C . PRO A 1 83 ? -25.766 7.998 11.936 1.00 89.88 83 PRO A C 1
ATOM 642 O O . PRO A 1 83 ? -26.803 7.649 11.379 1.00 89.88 83 PRO A O 1
ATOM 645 N N . LEU A 1 84 ? -25.333 9.262 11.916 1.00 95.19 84 LEU A N 1
ATOM 646 C CA . LEU A 1 84 ? -26.099 10.382 11.358 1.00 95.19 84 LEU A CA 1
ATOM 647 C C . LEU A 1 84 ? -25.621 10.830 9.974 1.00 95.19 84 LEU A C 1
ATOM 649 O O . LEU A 1 84 ? -26.226 11.720 9.379 1.00 95.19 84 LEU A O 1
ATOM 653 N N . ARG A 1 85 ? -24.550 10.229 9.450 1.00 94.06 85 ARG A N 1
ATOM 654 C CA . ARG A 1 85 ? -23.988 10.585 8.148 1.00 94.06 85 ARG A CA 1
ATOM 655 C C . ARG A 1 85 ? -23.728 9.330 7.337 1.00 94.06 85 ARG A C 1
ATOM 657 O O . ARG A 1 85 ? -23.258 8.328 7.869 1.00 94.06 85 ARG A O 1
ATOM 664 N N . GLN A 1 86 ? -24.033 9.392 6.048 1.00 89.25 86 GLN A N 1
ATOM 665 C CA . GLN A 1 86 ? -23.609 8.339 5.134 1.00 89.25 86 GLN A CA 1
ATOM 666 C C . GLN A 1 86 ? -22.076 8.359 4.962 1.00 89.25 86 GLN A C 1
ATOM 668 O O . GLN A 1 86 ? -21.468 9.404 5.217 1.00 89.25 86 GLN A O 1
ATOM 673 N N . PRO A 1 87 ? -21.473 7.207 4.607 1.00 82.44 87 PRO A N 1
ATOM 674 C CA . PR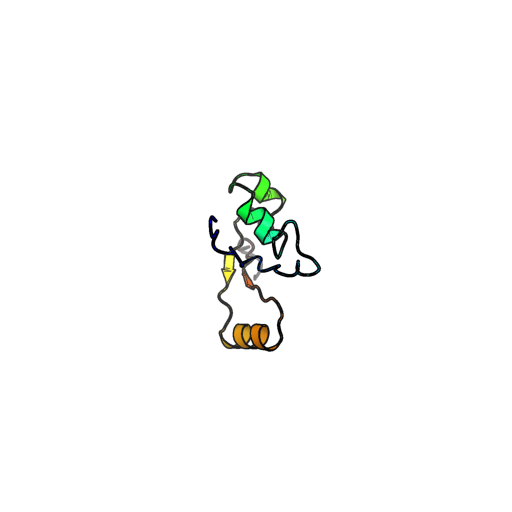O A 1 87 ? -20.047 7.098 4.304 1.00 82.44 87 PRO A CA 1
ATOM 675 C C . PRO A 1 87 ? -19.586 8.062 3.210 1.00 82.44 87 PRO A C 1
ATOM 677 O O . PRO A 1 87 ? -20.370 8.284 2.258 1.00 82.44 87 PRO A O 1
#

pLDDT: mean 75.41, std 17.84, range [37.03, 97.25]

Sequence (87 aa):
MEDQPNREVEQTEKVKDGSICGFVSLHRLLQASLSPNSSNRLLTRLNCGRALETISLPDSAQALSSKHDFDLQAIYVQADKEPLRQP

Radius of gyration: 21.0 Å; chains: 1; bounding box: 76×33×38 Å

Organism: NCBI:txid194707

Secondary structure (DSSP, 8-state):
----------------TT-BTTBSSHHHHHHHHS-SSHHHHHHS--BTTBPPEEPPPPHHHHHHHHHTT-----EE--PPPPTTS--